Protein 3GHJ (pdb70)

Radius of gyration: 14.23 Å; Cα contacts (8 Å, |Δi|>4): 225; chains: 1; bounding box: 35×34×40 Å

Sequence (114 aa):
IKGGLLFEVVAVKVKNLEKSSQQFYTEILGFEAGLLDSARRWNFLWVSGRAGVVVLQEEEKENNWQQQQHFSSFRRVEKSSEIEPLKKALESSKGVSSVHHGPVNQEWQQAVSLYFADPNGHALEFTAL

Secondary structure (DSSP, 8-state):
-------EEEES-HHHHHHIIIIIS-PEEEEEETTTTEEEEESTTTT--EEEE--SS----EEEEEE-GGGHHHHHHHHHHTT---EEEEEE---EEEEEEE-TT--EEEEEE-

B-factor: mean 17.91, std 10.18, range [6.97, 66.91]

Solvent-accessible surface area: 7367 Å² total

Foldseek 3Di:
DPDAAEDEAEDADLVQLVCCCCVQVNWAFDDQDVPQSWTDTHDPHRRHYIYGYDNDDDDAAEDEAEDAPVCVVVSCVSCVVVPWHKDDQDQPPCHKTKIWTAGPSRHTYMYIHD

InterPro domains:
  IPR004360 Glyoxalase/fosfomycin resistance/dioxygenase domain [PF00903] (10-117)
  IPR029068 Glyoxalase/Bleomycin resistance protein/Dihydroxybiphenyl dioxygenase [G3DSA:3.10.180.10] (5-119)
  IPR029068 Glyoxalase/Bleomycin resistance protein/Dihydroxybiphenyl dioxygenase [SSF54593] (1-118)
  IPR037523 Vicinal oxygen chelate (VOC), core domain [PS51819] (7-120)
  IPR050383 Glyoxalase I/Fosfomycin Resistance Protein Families [PTHR21366] (4-118)

Nearest PDB structures (foldseek):
  3ghj-assembly1_A-2  TM=1.009E+00  e=4.943E-25  uncultured bacterium
  6a4x-assembly1_A-2  TM=7.734E-01  e=2.164E-08  Streptomyces curacoi
  6a52-assembly1_A  TM=7.753E-01  e=4.133E-08  Rhodococcus phenolicus
  6a4z-assembly1_B  TM=7.715E-01  e=3.074E-07  Streptomyces chartreusis
  4n04-assembly1_A  TM=7.625E-01  e=1.013E-05  Catenulispora acidiphila DSM 44928

CATH classification: 3.10.180.10

Structure (mmCIF, N/CA/C/O backbone):
data_3GHJ
#
_entry.id   3GHJ
#
_cell.length_a   51.001
_cell.length_b   66.391
_cell.length_c   80.822
_cell.angle_alpha   90.000
_cell.angle_beta   90.000
_cell.angle_gamma   90.000
#
_symmetry.space_group_name_H-M   'C 2 2 21'
#
loop_
_entity.id
_entity.type
_entity.pdbx_description
1 polymer 'Putative integron gene cassette protein'
2 water water
#
loop_
_atom_site.group_PDB
_atom_site.id
_atom_site.type_symbol
_atom_site.label_atom_id
_atom_site.label_alt_id
_atom_site.label_comp_id
_atom_site.label_asym_id
_atom_site.label_entity_id
_atom_site.label_seq_id
_atom_site.pdbx_PDB_ins_code
_atom_site.Cartn_x
_atom_site.Cartn_y
_atom_site.Cartn_z
_atom_site.occupancy
_atom_site.B_iso_or_equiv
_atom_site.auth_seq_id
_atom_site.auth_comp_id
_atom_site.auth_asym_id
_atom_site.auth_atom_id
_atom_site.pdbx_PDB_model_num
ATOM 1 N N . ILE A 1 26 ? -7.961 43.978 44.580 1.00 17.35 5 ILE A N 1
ATOM 2 C CA . ILE A 1 26 ? -7.134 42.912 43.999 1.00 14.84 5 ILE A CA 1
ATOM 3 C C . ILE A 1 26 ? -7.845 41.578 44.182 1.00 14.95 5 ILE A C 1
ATOM 4 O O . ILE A 1 26 ? -8.194 41.201 45.304 1.00 16.72 5 ILE A O 1
ATOM 9 N N . LYS A 1 27 ? -8.064 40.866 43.079 1.00 12.91 6 LYS A N 1
ATOM 10 C CA . LYS A 1 27 ? -8.960 39.712 43.087 1.00 14.28 6 LYS A CA 1
ATOM 11 C C . LYS A 1 27 ? -8.274 38.360 43.202 1.00 12.04 6 LYS A C 1
ATOM 12 O O . LYS A 1 27 ? -8.928 37.358 43.463 1.00 14.48 6 LYS A O 1
ATOM 18 N N A GLY A 1 28 ? -6.961 38.324 42.992 0.50 10.45 7 GLY A N 1
ATOM 19 N N B GLY A 1 28 ? -6.861 38.324 42.992 0.50 11.46 7 GLY A N 1
ATOM 20 C CA A GLY A 1 28 ? -6.228 37.071 43.079 0.50 9.73 7 GLY A CA 1
ATOM 21 C CA B GLY A 1 28 ? -6.128 37.071 43.079 0.50 11.12 7 GLY A CA 1
ATOM 22 C C A GLY A 1 28 ? -4.950 37.153 42.270 0.50 8.91 7 GLY A C 1
ATOM 23 C C B GLY A 1 28 ? -4.850 37.153 42.270 0.50 10.74 7 GLY A C 1
ATOM 24 O O A GLY A 1 28 ? -4.605 38.208 41.745 0.50 9.10 7 GLY A O 1
ATOM 25 O O B GLY A 1 28 ? -4.505 38.208 41.745 0.50 11.18 7 GLY A O 1
ATOM 26 N N A LEU A 1 29 ? -4.260 36.031 42.150 0.27 8.75 8 LEU A N 1
ATOM 27 N N B LEU A 1 29 ? -4.252 36.026 42.154 0.73 10.42 8 LEU A N 1
ATOM 28 C CA A LEU A 1 29 ? -3.054 35.957 41.339 0.27 8.47 8 LEU A CA 1
ATOM 29 C CA B LEU A 1 29 ? -3.039 35.921 41.343 0.73 10.35 8 LEU A CA 1
ATOM 30 C C A LEU A 1 29 ? -3.467 35.652 39.905 0.27 8.60 8 LEU A C 1
ATOM 31 C C B LEU A 1 29 ? -3.414 35.571 39.905 0.73 11.66 8 LEU A C 1
ATOM 32 O O A LEU A 1 29 ? -4.292 34.856 39.712 0.27 9.94 8 LEU A O 1
ATOM 33 O O B LEU A 1 29 ? -4.156 34.612 39.684 0.73 17.70 8 LEU A O 1
ATOM 42 N N . PHE A 1 30 ? -2.896 36.330 38.935 1.00 8.36 9 PHE A N 1
ATOM 43 C CA . PHE A 1 30 ? -3.228 36.111 37.533 1.00 7.67 9 PHE A CA 1
ATOM 44 C C . PHE A 1 30 ? -2.125 35.388 36.753 1.00 7.58 9 PHE A C 1
ATOM 45 O O . PHE A 1 30 ? -2.389 34.396 36.081 1.00 8.82 9 PHE A O 1
ATOM 53 N N . GLU A 1 31 ? -0.897 35.877 36.836 1.00 9.52 10 GLU A N 1
ATOM 54 C CA . GLU A 1 31 ? 0.152 35.346 35.988 1.00 10.04 10 GLU A CA 1
ATOM 55 C C . GLU A 1 31 ? 1.487 35.214 36.706 1.00 8.90 10 GLU A C 1
ATOM 56 O O . GLU A 1 31 ? 1.766 35.923 37.673 1.00 8.91 10 GLU A O 1
ATOM 62 N N A VAL A 1 32 ? 2.278 34.240 36.265 0.72 8.16 11 VAL A N 1
ATOM 63 N N B VAL A 1 32 ? 2.308 34.288 36.220 0.28 8.63 11 VAL A N 1
ATOM 64 C CA A VAL A 1 32 ? 3.658 34.110 36.698 0.72 8.21 11 VAL A CA 1
ATOM 65 C CA B VAL A 1 32 ? 3.661 34.106 36.723 0.28 8.58 11 VAL A CA 1
ATOM 66 C C A VAL A 1 32 ? 4.556 33.929 35.486 0.72 7.07 11 VAL A C 1
ATOM 67 C C B VAL A 1 32 ? 4.618 33.814 35.570 0.28 8.81 11 VAL A C 1
ATOM 68 O O A VAL A 1 32 ? 4.169 33.273 34.511 0.72 7.16 11 VAL A O 1
ATOM 69 O O B VAL A 1 32 ? 4.332 32.973 34.714 0.28 10.20 11 VAL A O 1
ATOM 76 N N . ALA A 1 33 ? 5.744 34.520 35.540 1.00 7.79 12 ALA A N 1
ATOM 77 C CA . ALA A 1 33 ? 6.780 34.260 34.541 1.00 7.55 12 ALA A CA 1
ATOM 78 C C . ALA A 1 33 ? 7.643 33.109 35.035 1.00 7.62 12 ALA A C 1
ATOM 79 O O . ALA A 1 33 ? 8.077 33.089 36.187 1.00 8.52 12 ALA A O 1
ATOM 81 N N . VAL A 1 34 ? 7.863 32.142 34.154 1.00 7.36 13 VAL A N 1
ATOM 82 C CA . VAL A 1 34 ? 8.599 30.925 34.491 1.00 7.52 13 VAL A CA 1
ATOM 83 C C . VAL A 1 34 ? 9.823 30.835 33.593 1.00 8.56 13 VAL A C 1
ATOM 84 O O . VAL A 1 34 ? 9.693 30.769 32.364 1.00 8.86 13 VAL A O 1
ATOM 88 N N . LYS A 1 35 ? 11.010 30.853 34.195 1.00 7.92 14 LYS A N 1
ATOM 89 C CA . LYS A 1 35 ? 12.247 30.695 33.431 1.00 9.15 14 LYS A CA 1
ATOM 90 C C . LYS A 1 35 ? 12.424 29.242 33.030 1.00 9.81 14 LYS A C 1
ATOM 91 O O . LYS A 1 35 ? 12.362 28.349 33.871 1.00 11.10 14 LYS A O 1
ATOM 97 N N . VAL A 1 36 ? 12.641 29.002 31.741 1.00 9.31 15 VAL A N 1
ATOM 98 C CA . VAL A 1 36 ? 12.756 27.635 31.244 1.00 10.18 15 VAL A CA 1
ATOM 99 C C . VAL A 1 36 ? 14.050 27.423 30.468 1.00 11.30 15 VAL A C 1
ATOM 100 O O . VAL A 1 36 ? 14.528 28.327 29.788 1.00 12.70 15 VAL A 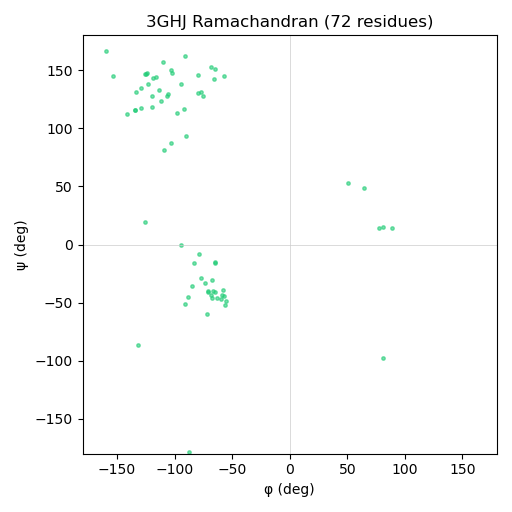O 1
ATOM 104 N N . LYS A 1 37 ? 14.595 26.218 30.563 1.00 12.84 16 LYS A N 1
ATOM 105 C CA . LYS A 1 37 ? 15.821 25.883 29.830 1.00 13.85 16 LYS A CA 1
ATOM 106 C C . LYS A 1 37 ? 15.587 25.692 28.331 1.00 14.52 16 LYS A C 1
ATOM 107 O O . LYS A 1 37 ? 16.456 26.007 27.515 1.00 16.79 16 LYS A O 1
ATOM 113 N N . ASN A 1 38 ? 14.417 25.180 27.970 1.00 14.55 17 ASN A N 1
ATOM 114 C CA . ASN A 1 38 ? 14.102 24.875 26.583 1.00 13.52 17 ASN A CA 1
ATOM 115 C C . ASN A 1 38 ? 12.649 25.242 26.325 1.00 13.25 17 ASN A C 1
ATOM 116 O O . ASN A 1 38 ? 11.734 24.609 26.866 1.00 13.14 17 ASN A O 1
ATOM 121 N N . LEU A 1 39 ? 12.445 26.266 25.507 1.00 13.55 18 LEU A N 1
ATOM 122 C CA . LEU A 1 39 ? 11.101 26.788 25.281 1.00 13.28 18 LEU A CA 1
ATOM 123 C C . LEU A 1 39 ? 10.172 25.718 24.719 1.00 13.97 18 LEU A C 1
ATOM 124 O O . LEU A 1 39 ? 9.028 25.602 25.149 1.00 14.18 18 LEU A O 1
ATOM 129 N N . GLU A 1 40 ? 10.656 24.931 23.762 1.00 15.04 19 GLU A N 1
ATOM 130 C CA . GLU A 1 40 ? 9.803 23.926 23.136 1.00 16.31 19 GLU A CA 1
ATOM 131 C C . GLU A 1 40 ? 9.421 22.818 24.108 1.00 16.17 19 GLU A C 1
ATOM 132 O O . GLU A 1 40 ? 8.260 22.422 24.191 1.00 16.58 19 GLU A O 1
ATOM 138 N N . LYS A 1 41 ? 10.399 22.306 24.846 1.00 16.76 20 LYS A N 1
ATOM 139 C CA . LYS A 1 41 ? 10.120 21.213 25.758 1.00 17.01 20 LYS A CA 1
ATOM 140 C C . LYS A 1 41 ? 9.202 21.673 26.888 1.00 15.16 20 LYS A C 1
ATOM 141 O O . LYS A 1 41 ? 8.310 20.940 27.311 1.00 15.82 20 LYS A O 1
ATOM 147 N N . SER A 1 42 ? 9.428 22.881 27.383 1.00 13.08 21 SER A N 1
ATOM 148 C CA . SER A 1 42 ? 8.554 23.381 28.437 1.00 11.60 21 SER A CA 1
ATOM 149 C C . SER A 1 42 ? 7.161 23.714 27.900 1.00 11.65 21 SER A C 1
ATOM 150 O O . SER A 1 42 ? 6.161 23.418 28.555 1.00 11.64 21 SER A O 1
ATOM 153 N N . SER A 1 43 ? 7.084 24.304 26.712 1.00 12.04 22 SER A N 1
ATOM 154 C CA . SER A 1 43 ? 5.775 24.563 26.118 1.00 12.43 22 SER A CA 1
ATOM 155 C C . SER A 1 43 ? 4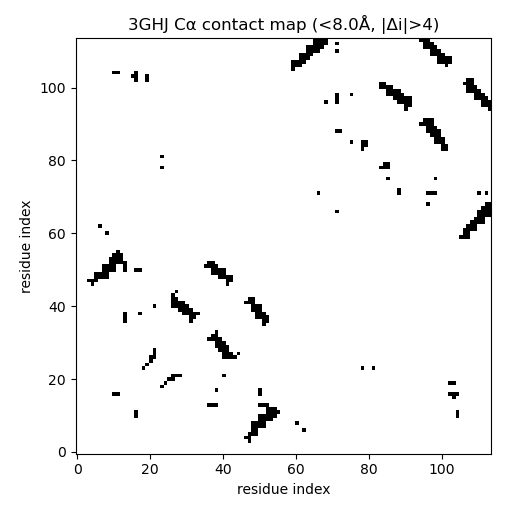.988 23.260 25.973 1.00 12.80 22 SER A C 1
ATOM 156 O O . SER A 1 43 ? 3.786 23.217 26.235 1.00 12.61 22 SER A O 1
ATOM 159 N N A GLN A 1 44 ? 5.674 22.199 25.564 0.43 14.26 23 GLN A N 1
ATOM 160 N N B GLN A 1 44 ? 5.667 22.196 25.561 0.57 13.29 23 GLN A N 1
ATOM 161 C CA A GLN A 1 44 ? 5.032 20.899 25.421 0.43 16.45 23 GLN A CA 1
ATOM 162 C CA B GLN A 1 44 ? 5.010 20.902 25.419 0.57 14.82 23 GLN A CA 1
ATOM 163 C C A GLN A 1 44 ? 4.451 20.430 26.752 0.43 14.72 23 GLN A C 1
ATOM 164 C C B GLN A 1 44 ? 4.453 20.411 26.754 0.57 14.13 23 GLN A C 1
ATOM 165 O O A GLN A 1 44 ? 3.327 19.945 26.808 0.43 14.27 23 GLN A O 1
ATOM 166 O O B GLN A 1 44 ? 3.346 19.895 26.819 0.57 13.99 23 GLN A O 1
ATOM 177 N N . PHE A 1 45 ? 5.219 20.584 27.82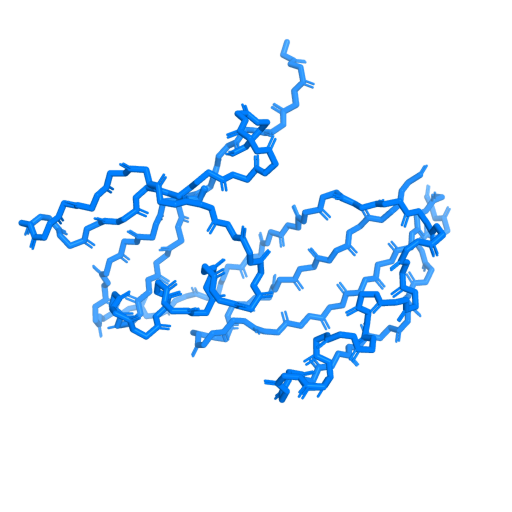4 1.00 13.16 24 PHE A N 1
ATOM 178 C CA . PHE A 1 45 ? 4.765 20.166 29.144 1.00 10.98 24 PHE A CA 1
ATOM 179 C C . PHE A 1 45 ? 3.534 20.966 29.588 1.00 10.91 24 PHE A C 1
ATOM 180 O O . PHE A 1 45 ? 2.524 20.402 30.003 1.00 10.42 24 PHE A O 1
ATOM 188 N N . TYR A 1 46 ? 3.625 22.288 29.506 1.00 10.61 25 TYR A N 1
ATOM 189 C CA . TYR A 1 46 ? 2.537 23.130 29.994 1.00 9.69 25 TYR A CA 1
ATOM 190 C C . TYR A 1 46 ? 1.254 23.011 29.169 1.00 10.86 25 TYR A C 1
ATOM 191 O O . TYR A 1 46 ? 0.160 23.141 29.704 1.00 11.85 25 TYR A O 1
ATOM 200 N N . THR A 1 47 ? 1.385 22.737 27.873 1.00 10.59 26 THR A N 1
ATOM 201 C CA . THR A 1 47 ? 0.197 22.582 27.040 1.00 12.66 26 THR A CA 1
ATOM 202 C C . THR A 1 47 ? -0.328 21.140 27.029 1.00 15.18 26 THR A C 1
ATOM 203 O O . THR A 1 47 ? -1.522 20.911 27.189 1.00 18.41 26 THR A O 1
ATOM 207 N N . GLU A 1 48 ? 0.560 20.169 26.872 1.00 14.29 27 GLU A N 1
ATOM 208 C CA . GLU A 1 48 ? 0.104 18.790 26.685 1.00 15.88 27 GLU A CA 1
ATOM 209 C C . GLU A 1 48 ? -0.167 18.071 27.998 1.00 15.00 27 GLU A C 1
ATOM 210 O O . GLU A 1 48 ? -1.083 17.250 28.085 1.00 17.80 27 GLU A O 1
ATOM 216 N N . ILE A 1 49 ? 0.629 18.360 29.022 1.00 14.96 28 ILE A N 1
ATOM 217 C CA . ILE A 1 49 ? 0.430 17.711 30.305 1.00 14.60 28 ILE A CA 1
ATOM 218 C C . ILE A 1 49 ? -0.511 18.514 31.198 1.00 13.91 28 ILE A C 1
ATOM 219 O O . ILE A 1 49 ? -1.491 17.977 31.711 1.00 16.58 28 ILE A O 1
ATOM 224 N N . LEU A 1 50 ? -0.245 19.807 31.362 1.00 11.22 29 LEU A N 1
ATOM 225 C CA . LEU A 1 50 ? -1.133 20.634 32.178 1.00 11.63 29 LEU A CA 1
ATOM 226 C C . LEU A 1 50 ? -2.363 21.163 31.434 1.00 13.19 29 LEU A C 1
ATOM 227 O O . LEU A 1 50 ? -3.316 21.615 32.061 1.00 14.03 29 LEU A O 1
ATOM 232 N N . GLY A 1 51 ? -2.339 21.113 30.105 1.00 13.10 30 GLY A N 1
ATOM 233 C CA . GLY A 1 51 ? -3.524 21.473 29.337 1.00 13.17 30 GLY A CA 1
ATOM 234 C C . GLY A 1 51 ? -3.733 22.961 29.142 1.00 12.92 30 GLY A C 1
ATOM 235 O O . GLY A 1 51 ? -4.819 23.395 28.748 1.00 14.75 30 GLY A O 1
ATOM 236 N N . PHE A 1 52 ? -2.699 23.752 29.398 1.00 12.22 31 PHE A N 1
ATOM 237 C CA . PHE A 1 52 ? -2.821 25.183 29.175 1.00 11.03 31 PHE A CA 1
ATOM 238 C C . PHE A 1 52 ? -2.932 25.478 27.681 1.00 10.91 31 PHE A C 1
ATOM 239 O O . PHE A 1 52 ? -2.440 24.711 26.839 1.00 15.10 31 PHE A O 1
ATOM 247 N N . GLU A 1 53 ? -3.573 26.573 27.352 1.00 11.38 32 GLU A N 1
ATOM 248 C CA . GLU A 1 53 ? -3.865 26.841 25.974 1.00 12.32 32 GLU A CA 1
ATOM 249 C C . GLU A 1 53 ? -2.956 27.859 25.354 1.00 11.66 32 GLU A C 1
ATOM 250 O O . GLU A 1 53 ? -2.501 28.726 25.990 1.00 11.58 32 GLU A O 1
ATOM 256 N N . ALA A 1 54 ? -2.749 27.717 24.056 1.00 13.37 33 ALA A N 1
ATOM 257 C CA . ALA A 1 54 ? -1.907 28.650 23.339 1.00 12.73 33 ALA A CA 1
ATOM 258 C C . ALA A 1 54 ? -2.417 30.067 23.500 1.00 13.10 33 ALA A C 1
ATOM 259 O O . ALA A 1 54 ? -3.629 30.312 23.578 1.00 14.27 33 ALA A O 1
ATOM 261 N N . GLY A 1 55 ? -1.474 30.998 23.566 1.00 11.40 34 GLY A N 1
ATOM 262 C CA . GLY A 1 55 ? -1.778 32.415 23.655 1.00 11.44 34 GLY A CA 1
ATOM 263 C C . GLY A 1 55 ? -0.940 33.172 22.648 1.00 12.05 34 GLY A C 1
ATOM 264 O O . GLY A 1 55 ? -1.368 33.410 21.522 1.00 13.53 34 GLY A O 1
ATOM 265 N N . LEU A 1 56 ? 0.269 33.536 23.046 1.00 11.82 35 LEU A N 1
ATOM 266 C CA . LEU A 1 56 ? 1.191 34.230 22.160 1.00 11.53 35 LEU A CA 1
ATOM 267 C C . LEU A 1 56 ? 2.568 33.602 22.263 1.00 12.70 35 LEU A C 1
ATOM 268 O O . LEU A 1 56 ? 3.193 33.638 23.322 1.00 11.96 35 LEU A O 1
ATOM 273 N N . LEU A 1 57 ? 3.037 33.017 21.166 1.00 14.44 36 LEU A N 1
ATOM 274 C CA . LEU A 1 57 ? 4.394 32.496 21.101 1.00 16.74 36 LEU A CA 1
ATOM 275 C C . LEU A 1 57 ? 5.275 33.529 20.422 1.00 19.97 36 LEU A C 1
ATOM 276 O O . LEU A 1 57 ? 5.093 33.837 19.236 1.00 21.07 36 LEU A O 1
ATOM 281 N N . ASP A 1 58 ? 6.204 34.097 21.184 1.00 23.70 37 ASP A N 1
ATOM 282 C CA . ASP A 1 58 ? 7.140 35.088 20.665 1.00 28.74 37 ASP A CA 1
ATOM 283 C C . ASP A 1 58 ? 8.492 34.416 20.466 1.00 32.29 37 ASP A C 1
ATOM 284 O O . ASP A 1 58 ? 9.335 34.423 21.363 1.00 28.86 37 ASP A O 1
ATOM 289 N N . SER A 1 59 ? 8.686 33.823 19.292 1.00 38.59 38 SER A N 1
ATOM 290 C CA . SER A 1 59 ? 9.911 33.084 18.995 1.00 44.84 38 SER A CA 1
ATOM 291 C C . SER A 1 59 ? 11.134 33.993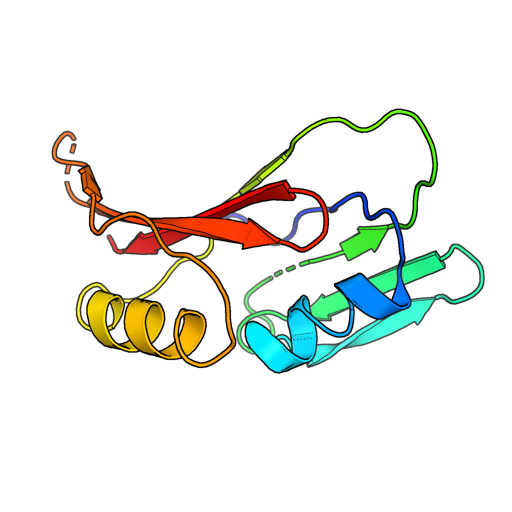 18.976 1.00 46.94 38 SER A C 1
ATOM 292 O O . SER A 1 59 ? 12.269 33.522 19.035 1.00 47.83 38 SER A O 1
ATOM 295 N N . ALA A 1 60 ? 10.896 35.298 18.896 1.00 47.22 39 ALA A N 1
ATOM 296 C CA . ALA A 1 60 ? 11.980 36.270 18.902 1.00 46.15 39 ALA A CA 1
ATOM 297 C C . ALA A 1 60 ? 12.607 36.382 20.286 1.00 43.96 39 ALA A C 1
ATOM 298 O O . ALA A 1 60 ? 13.800 36.130 20.456 1.00 44.46 39 ALA A O 1
ATOM 300 N N . ARG A 1 61 ? 11.799 36.763 21.270 1.00 40.49 40 ARG A N 1
ATOM 301 C CA . ARG A 1 61 ? 12.280 36.902 22.638 1.00 37.80 40 ARG A CA 1
ATOM 302 C C . ARG A 1 61 ? 12.385 35.548 23.322 1.00 29.42 40 ARG A C 1
ATOM 303 O O . ARG A 1 61 ? 12.915 35.448 24.426 1.00 28.50 40 ARG A O 1
ATOM 311 N N . ARG A 1 62 ? 11.873 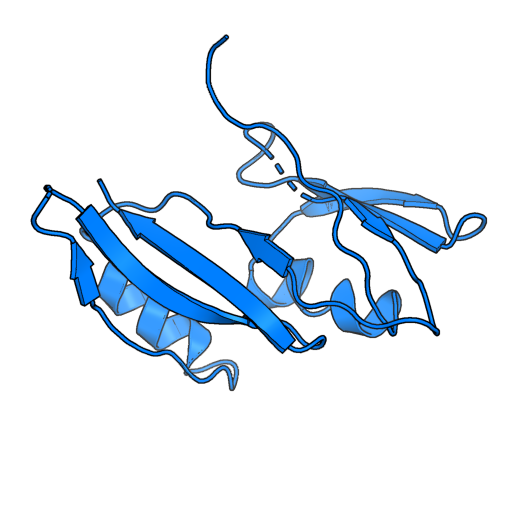34.512 22.662 1.00 23.08 41 ARG A N 1
ATOM 312 C CA . ARG A 1 62 ? 11.829 33.175 23.244 1.00 19.69 41 ARG A CA 1
ATOM 313 C C . ARG A 1 62 ? 10.916 33.143 24.468 1.00 16.88 41 ARG A C 1
ATOM 314 O O . ARG A 1 62 ? 11.296 32.639 25.524 1.00 16.45 41 ARG A O 1
ATOM 322 N N . TRP A 1 63 ? 9.714 33.689 24.310 1.00 14.89 42 TRP A N 1
ATOM 323 C CA . TRP A 1 63 ? 8.693 33.677 25.355 1.00 14.17 42 TRP A CA 1
ATOM 324 C C . TRP A 1 63 ? 7.436 33.027 24.803 1.00 13.25 42 TRP A C 1
ATOM 325 O O . TRP A 1 63 ? 7.127 33.155 23.614 1.00 15.27 42 TRP A O 1
ATOM 336 N N . ASN A 1 64 ? 6.694 32.345 25.666 1.00 11.89 43 ASN A N 1
ATOM 337 C CA . ASN A 1 64 ? 5.408 31.776 25.283 1.00 11.31 43 ASN A CA 1
ATOM 338 C C . ASN A 1 64 ? 4.391 32.080 26.370 1.00 10.87 43 ASN A C 1
ATOM 339 O O . ASN A 1 64 ? 4.539 31.624 27.507 1.00 10.14 43 ASN A O 1
ATOM 344 N N . PHE A 1 65 ? 3.380 32.871 26.023 1.00 10.23 44 PHE A N 1
ATOM 345 C CA . PHE A 1 65 ? 2.300 33.250 26.930 1.00 9.90 44 PHE A CA 1
ATOM 346 C C . PHE A 1 65 ? 1.178 32.243 26.764 1.00 9.22 44 PHE A C 1
ATOM 347 O O . PHE A 1 65 ? 0.582 32.148 25.682 1.00 10.90 44 PHE A O 1
ATOM 355 N N . LEU A 1 66 ? 0.885 31.498 27.826 1.00 9.61 45 LEU A N 1
ATOM 356 C CA . LEU A 1 66 ? -0.106 30.421 27.796 1.00 9.07 45 LEU A CA 1
ATOM 357 C C . LEU A 1 66 ? -1.247 30.703 28.766 1.00 9.02 45 LEU A C 1
ATOM 358 O O . LEU A 1 66 ? -1.020 31.226 29.862 1.00 10.00 45 LEU A O 1
ATOM 363 N N . TRP A 1 67 ? -2.466 30.341 28.387 1.00 9.67 46 TRP A N 1
ATOM 364 C CA . TRP A 1 67 ? -3.647 30.605 29.197 1.00 9.90 46 TRP A CA 1
ATOM 365 C C . TRP A 1 67 ? -4.020 29.436 30.089 1.00 10.30 46 TRP A C 1
ATOM 366 O O . TRP A 1 67 ? -4.004 28.275 29.662 1.00 11.55 46 TRP A O 1
ATOM 377 N N . VAL A 1 68 ? -4.385 29.765 31.323 1.00 10.63 47 VAL A N 1
ATOM 378 C CA . VAL A 1 68 ? -4.871 28.807 32.308 1.00 11.69 47 VAL A CA 1
ATOM 379 C C . VAL A 1 68 ? -6.373 28.987 32.496 1.00 12.21 47 VAL A C 1
ATOM 380 O O . VAL A 1 68 ? -6.848 30.100 32.750 1.00 13.17 47 VAL A O 1
ATOM 384 N N . SER A 1 69 ? -7.117 27.892 32.366 1.00 14.01 48 SER A N 1
ATOM 385 C CA . SER A 1 69 ? -8.567 27.892 32.588 1.00 16.19 48 SER A CA 1
ATOM 386 C C . SER A 1 69 ? -9.278 29.001 31.806 1.00 17.26 48 SER A C 1
ATOM 387 O O . SER A 1 69 ? -10.031 29.788 32.379 1.00 18.10 48 SER A O 1
ATOM 390 N N . GLY A 1 70 ? -9.033 29.058 30.501 1.00 16.69 49 GLY A N 1
ATOM 391 C CA . GLY A 1 70 ? -9.672 30.046 29.651 1.00 17.15 49 GLY A CA 1
ATOM 392 C C . GLY A 1 70 ? -8.977 31.390 29.727 1.00 17.18 49 GLY A C 1
ATOM 393 O O . GLY A 1 70 ? -7.983 31.615 29.036 1.00 19.10 49 GLY A O 1
ATOM 394 N N . ARG A 1 71 ? -9.507 32.291 30.549 1.00 16.72 50 ARG A N 1
ATOM 395 C CA . ARG A 1 71 ? -8.872 33.582 30.785 1.00 16.76 50 ARG A CA 1
ATOM 396 C C . ARG A 1 71 ? -8.654 33.809 32.275 1.00 15.30 50 ARG A C 1
ATOM 397 O O . ARG A 1 71 ? -8.463 34.946 32.714 1.00 17.12 50 ARG A O 1
ATOM 405 N N . ALA A 1 72 ? -8.665 32.731 33.059 1.00 13.01 51 ALA A N 1
ATOM 406 C CA . ALA A 1 72 ? -8.525 32.872 34.514 1.00 12.39 51 ALA A CA 1
ATOM 407 C C . ALA A 1 72 ? -7.091 33.149 34.981 1.00 11.29 51 ALA A C 1
ATOM 408 O O . ALA A 1 72 ? -6.887 33.768 36.027 1.00 11.40 51 ALA A O 1
ATOM 410 N N . GLY A 1 73 ? -6.112 32.670 34.222 1.00 10.71 52 GLY A N 1
ATOM 411 C CA . GLY A 1 73 ? -4.722 32.836 34.605 1.00 9.48 52 GLY A CA 1
ATOM 412 C C . GLY A 1 73 ? -3.820 32.706 33.398 1.00 8.96 52 GLY A C 1
ATOM 413 O O . GLY A 1 73 ? -4.283 32.428 32.293 1.00 9.76 52 GLY A O 1
ATOM 422 N N A VAL A 1 75 ? 0.559 31.740 32.258 0.35 7.69 54 VAL A N 1
ATOM 423 N N B VAL A 1 75 ? 0.537 31.649 32.333 0.65 7.57 54 VAL A N 1
ATOM 424 C CA A VAL A 1 75 ? 1.949 31.420 32.540 0.35 8.00 54 VAL A CA 1
ATOM 425 C CA B VAL A 1 75 ? 1.958 31.506 32.589 0.65 8.51 54 VAL A CA 1
ATOM 426 C C A VAL A 1 75 ? 2.821 31.895 31.379 0.35 8.52 54 VAL A C 1
ATOM 427 C C B VAL A 1 75 ? 2.699 32.076 31.396 0.65 8.28 54 VAL A C 1
ATOM 428 O O A VAL A 1 75 ? 2.584 31.507 30.229 0.35 8.88 54 VAL A O 1
ATOM 429 O O B VAL A 1 75 ? 2.247 31.953 30.256 0.65 9.44 54 VAL A O 1
ATOM 436 N N . VAL A 1 76 ? 3.817 32.734 31.666 1.00 8.75 55 VAL A N 1
ATOM 437 C CA . VAL A 1 76 ? 4.697 33.225 30.614 1.00 9.31 55 VAL A CA 1
ATOM 438 C C . VAL A 1 76 ? 6.012 32.464 30.699 1.00 8.95 55 VAL A C 1
ATOM 439 O O . VAL A 1 76 ? 6.819 32.693 31.599 1.00 9.94 55 VAL A O 1
ATOM 443 N N . LEU A 1 77 ? 6.219 31.532 29.778 1.00 8.47 56 LEU A N 1
ATOM 444 C CA . LEU A 1 77 ? 7.465 30.791 29.759 1.00 8.92 56 LEU A CA 1
ATOM 445 C C . LEU A 1 77 ? 8.524 31.655 29.091 1.00 9.96 56 LEU A C 1
ATOM 446 O O . LEU A 1 77 ? 8.283 32.217 28.024 1.00 12.21 56 LEU A O 1
ATOM 451 N N . GLN A 1 78 ? 9.684 31.782 29.726 1.00 9.61 57 GLN A N 1
ATOM 452 C CA . GLN A 1 78 ? 10.752 32.625 29.186 1.00 10.46 57 GLN A CA 1
ATOM 453 C C . GLN A 1 78 ? 12.039 31.828 29.152 1.00 10.59 57 GLN A C 1
ATOM 454 O O . GLN A 1 78 ? 12.529 31.403 30.190 1.00 10.63 57 GLN A O 1
ATOM 460 N N . GLU A 1 79 ? 12.585 31.606 27.963 1.00 11.75 58 GLU A N 1
ATOM 461 C CA . GLU A 1 79 ? 13.789 30.802 27.866 1.00 14.24 58 GLU A CA 1
ATOM 462 C C . GLU A 1 79 ? 15.014 31.518 28.422 1.00 18.86 58 GLU A C 1
ATOM 463 O O . GLU A 1 79 ? 15.293 32.666 28.068 1.00 19.80 58 GLU A O 1
ATOM 469 N N A GLU A 1 80 ? 15.722 30.832 29.292 0.53 21.86 59 GLU A N 1
ATOM 470 N N B GLU A 1 80 ? 15.717 30.838 29.295 0.47 22.11 59 GLU A N 1
ATOM 471 C CA A GLU A 1 80 ? 16.971 31.298 29.900 0.53 29.19 59 GLU A CA 1
ATOM 472 C CA B GLU A 1 80 ? 16.979 31.319 29.847 0.47 29.08 59 GLU A CA 1
ATOM 473 C C A GLU A 1 80 ? 17.905 30.099 30.044 0.53 28.16 59 GLU A C 1
ATOM 474 C C B GLU A 1 80 ? 17.908 30.114 30.048 0.47 28.00 59 GLU A C 1
ATOM 475 O O A GLU A 1 80 ? 17.605 29.216 30.787 0.53 26.38 59 GLU A O 1
ATOM 476 O O B GLU A 1 80 ? 17.599 29.237 30.796 0.47 26.10 59 GLU A O 1
ATOM 487 N N . LYS A 1 81 ? 19.021 30.076 29.331 1.00 29.57 60 LYS A N 1
ATOM 488 C CA . LYS A 1 81 ? 19.904 28.915 29.345 1.00 34.63 60 LYS A CA 1
ATOM 489 C C . LYS A 1 81 ? 20.954 28.920 30.457 1.00 34.94 60 LYS A C 1
ATOM 490 O O . LYS A 1 81 ? 21.640 27.920 30.664 1.00 34.80 60 LYS A O 1
ATOM 496 N N . GLU A 1 82 ? 21.124 30.036 31.141 1.00 36.06 61 GLU A N 1
ATOM 497 C CA . GLU A 1 82 ? 22.043 30.152 32.266 1.00 38.91 61 GLU A CA 1
ATOM 498 C C . GLU A 1 82 ? 21.378 30.521 33.612 1.00 32.77 61 GLU A C 1
ATOM 499 O O . GLU A 1 82 ? 20.281 31.001 33.645 1.00 31.86 61 GLU A O 1
ATOM 505 N N A ASN A 1 83 ? 22.113 30.387 34.699 0.58 30.44 62 ASN A N 1
ATOM 506 N N B ASN A 1 83 ? 22.131 30.429 34.688 0.42 31.81 62 ASN A N 1
ATOM 507 C CA A ASN A 1 83 ? 21.718 30.908 36.008 0.58 28.92 62 ASN A CA 1
ATOM 508 C CA B ASN A 1 83 ? 21.688 30.905 35.989 0.42 31.14 62 ASN A CA 1
ATOM 509 C C A ASN A 1 83 ? 20.429 30.312 36.581 0.58 23.14 62 ASN A C 1
ATOM 510 C C B ASN A 1 83 ? 20.350 30.298 36.388 0.42 24.79 62 ASN A C 1
ATOM 511 O O A ASN A 1 83 ? 19.540 31.047 37.016 0.58 22.56 62 ASN A O 1
ATOM 512 O O B ASN A 1 83 ? 19.345 31.003 36.493 0.42 24.92 62 ASN A O 1
ATOM 521 N N . TRP A 1 84 ? 20.336 28.987 36.598 1.00 18.54 63 TRP A N 1
ATOM 522 C CA . TRP A 1 84 ? 19.134 28.319 37.074 1.00 14.52 63 TRP A CA 1
ATOM 523 C C . TRP A 1 84 ? 18.810 28.665 38.521 1.00 14.02 63 TRP A C 1
ATOM 524 O O . TRP A 1 84 ? 19.685 28.663 39.386 1.00 15.01 63 TRP A O 1
ATOM 535 N N A GLN A 1 85 ? 17.539 28.994 38.795 0.57 12.61 64 GLN A N 1
ATOM 536 N N B GLN A 1 85 ? 17.537 28.977 38.783 0.43 13.34 64 GLN A N 1
ATOM 537 C CA A GLN A 1 85 ? 17.054 29.133 40.136 0.57 13.02 64 GLN A CA 1
ATOM 538 C CA B GLN A 1 85 ? 17.057 29.139 40.109 0.43 14.15 64 GLN A CA 1
ATOM 539 C C A GLN A 1 85 ? 15.661 28.531 40.238 0.57 11.13 64 GLN A C 1
ATOM 540 C C B GLN A 1 85 ? 15.661 28.532 40.233 0.43 11.78 64 GLN A C 1
ATOM 541 O O A GLN A 1 85 ? 14.853 28.798 39.427 0.57 11.49 64 GLN A O 1
ATOM 542 O O B GLN A 1 85 ? 14.850 28.798 39.427 0.43 11.95 64 GLN A O 1
ATOM 553 N N . GLN A 1 86 ? 15.439 27.741 41.263 1.00 10.07 65 GLN A N 1
ATOM 554 C CA . GLN A 1 86 ? 14.148 27.095 41.425 1.00 9.00 65 GLN A CA 1
ATOM 555 C C . GLN A 1 86 ? 13.053 28.106 41.718 1.00 9.28 65 GLN A C 1
ATOM 556 O O . GLN A 1 86 ? 13.233 29.015 42.533 1.00 11.64 65 GLN A O 1
ATOM 562 N N . GLN A 1 87 ? 11.925 27.926 41.058 1.00 8.28 66 GLN A N 1
ATOM 563 C CA . GLN A 1 87 ? 10.733 28.687 41.332 1.00 8.06 66 GLN A CA 1
ATOM 564 C C . GLN A 1 87 ? 9.674 27.786 41.985 1.00 7.98 66 GLN A C 1
ATOM 565 O O . GLN A 1 87 ? 9.702 26.607 41.834 1.00 9.12 66 GLN A O 1
ATOM 571 N N . HIS A 1 88 ? 8.760 28.427 42.703 1.00 8.49 67 HIS A N 1
ATOM 572 C CA . HIS A 1 88 ? 7.602 27.770 43.255 1.00 8.25 67 HIS A CA 1
ATOM 573 C C . HIS A 1 88 ? 6.357 28.571 42.991 1.00 8.11 67 HIS A C 1
ATOM 574 O O . HIS A 1 88 ? 6.309 29.709 43.267 1.00 8.80 67 HIS A O 1
ATOM 581 N N . PHE A 1 89 ? 5.344 27.874 42.490 1.00 7.88 68 PHE A N 1
ATOM 582 C CA . PHE A 1 89 ? 4.029 28.408 42.290 1.00 8.09 68 PHE A CA 1
ATOM 583 C C . PHE A 1 89 ? 3.000 27.295 42.279 1.00 8.08 68 PHE A C 1
ATOM 584 O O . PHE A 1 89 ? 3.329 26.185 42.049 1.00 8.94 68 PHE A O 1
ATOM 592 N N A SER A 1 90 ? 1.746 27.644 42.500 0.74 6.97 69 SER A N 1
ATOM 593 N N B SER A 1 90 ? 1.745 27.649 42.483 0.26 8.64 69 SER A N 1
ATOM 594 C CA A SER A 1 90 ? 0.700 26.623 42.537 0.74 7.71 69 SER A CA 1
ATOM 595 C CA B SER A 1 90 ? 0.699 26.637 42.548 0.26 9.81 69 SER A CA 1
ATOM 596 C C A SER A 1 90 ? -0.531 27.047 41.756 0.74 7.98 69 SER A C 1
ATOM 597 C C B SER A 1 90 ? -0.553 27.051 41.788 0.26 8.96 69 SER A C 1
ATOM 598 O O A SER A 1 90 ? -0.789 28.240 41.565 0.74 8.92 69 SER A O 1
ATOM 599 O O B SER A 1 90 ? -0.842 28.239 41.637 0.26 9.16 69 SER A O 1
ATOM 604 N N . PHE A 1 91 ? -1.292 26.054 41.313 1.00 8.21 70 PHE A N 1
ATOM 605 C CA . PHE A 1 91 ? -2.541 26.278 40.611 1.00 8.38 70 PHE A CA 1
ATOM 606 C C . PHE A 1 91 ? -3.693 25.788 41.469 1.00 8.38 70 PHE A C 1
ATOM 607 O O . PHE A 1 91 ? -3.566 24.798 42.184 1.00 9.27 70 PHE A O 1
ATOM 615 N N A ARG A 1 92 ? -4.818 26.489 41.420 0.46 9.24 71 ARG A N 1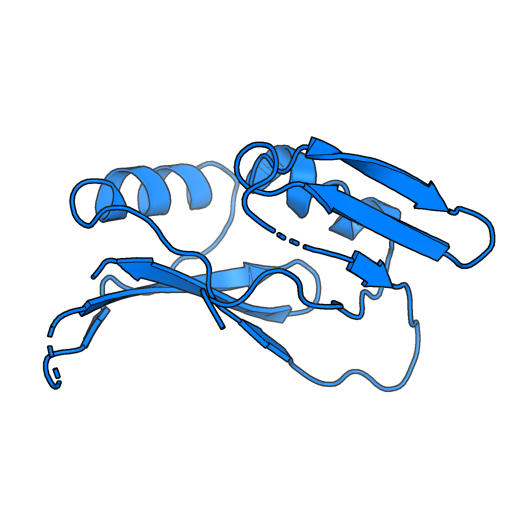
ATOM 616 N N B ARG A 1 92 ? -4.818 26.483 41.367 0.54 8.69 71 ARG A N 1
ATOM 617 C CA A ARG A 1 92 ? -5.966 26.102 42.226 0.46 10.05 71 ARG A CA 1
ATOM 618 C CA B ARG A 1 92 ? -6.024 26.152 42.107 0.54 8.91 71 ARG A CA 1
ATOM 619 C C A ARG A 1 92 ? -6.785 25.019 41.535 0.46 10.07 71 ARG A C 1
ATOM 620 C C B ARG A 1 92 ? -6.741 24.965 41.479 0.54 9.63 71 ARG A C 1
ATOM 621 O O A ARG A 1 92 ? -7.070 25.098 40.339 0.46 11.13 71 ARG A O 1
ATOM 622 O O B ARG A 1 92 ? -6.922 24.924 40.259 0.54 11.07 71 ARG A O 1
ATOM 637 N N . VAL A 1 93 ? -7.146 24.004 42.312 1.00 10.71 72 VAL A N 1
ATOM 638 C CA . VAL A 1 93 ? -7.990 22.890 41.849 1.00 11.02 72 VAL A CA 1
ATOM 639 C C . VAL A 1 93 ? -9.024 22.599 42.929 1.00 12.75 72 VAL A C 1
ATOM 640 O O . VAL A 1 93 ? -8.893 23.050 44.066 1.00 14.65 72 VAL A O 1
ATOM 644 N N . GLU A 1 94 ? -10.050 21.824 42.576 1.00 14.48 73 GLU A N 1
ATOM 645 C CA . GLU A 1 94 ? -11.060 21.418 43.547 1.00 16.01 73 GLU A CA 1
ATOM 646 C C . GLU A 1 94 ? -10.551 20.261 44.403 1.00 14.52 73 GLU A C 1
ATOM 647 O O . GLU A 1 94 ? -9.800 19.409 43.919 1.00 14.02 73 GLU A O 1
ATOM 653 N N . LYS A 1 95 ? -10.949 20.218 45.672 1.00 14.92 74 LYS A N 1
ATOM 654 C CA . LYS A 1 95 ? -10.502 19.149 46.559 1.00 15.44 74 LYS A CA 1
ATOM 655 C C . LYS A 1 95 ? -10.871 17.770 46.011 1.00 13.10 74 LYS A C 1
ATOM 656 O O . LYS A 1 95 ? -10.086 16.824 46.103 1.00 14.01 74 LYS A O 1
ATOM 662 N N A SER A 1 96 ? -12.064 17.670 45.433 0.55 12.63 75 SER A N 1
ATOM 663 N N B SER A 1 96 ? -12.063 17.650 45.444 0.45 12.92 75 SER A N 1
ATOM 664 C CA A SER A 1 96 ? -12.543 16.397 44.891 0.55 12.04 75 SER A CA 1
ATOM 665 C CA B SER A 1 96 ? -12.491 16.353 44.930 0.45 12.57 75 SER A CA 1
ATOM 666 C C A SER A 1 96 ? -11.746 15.923 43.681 0.55 12.58 75 SER A C 1
ATOM 667 C C B SER A 1 96 ? -11.657 15.887 43.739 0.45 12.37 75 SER A C 1
ATOM 668 O O A SER A 1 96 ? -11.853 14.765 43.281 0.55 14.09 75 SER A O 1
ATOM 669 O O B SER A 1 96 ? -11.642 14.699 43.420 0.45 12.43 75 SER A O 1
ATOM 674 N N . GLU A 1 97 ? -10.952 16.811 43.091 1.00 12.90 76 GLU A N 1
ATOM 675 C CA . GLU A 1 97 ? -10.166 16.463 41.910 1.00 13.06 76 GLU A CA 1
ATOM 676 C C . GLU A 1 97 ? -8.710 16.113 42.218 1.00 11.84 76 GLU A C 1
ATOM 677 O O . GLU A 1 97 ? -7.939 15.804 41.307 1.00 12.14 76 GLU A O 1
ATOM 683 N N . ILE A 1 98 ? -8.339 16.141 43.494 1.00 11.80 77 ILE A N 1
ATOM 684 C CA . ILE A 1 98 ? -6.973 15.827 43.901 1.00 11.32 77 ILE A CA 1
ATOM 685 C C . ILE A 1 98 ? -6.519 14.437 43.426 1.00 10.90 77 ILE A C 1
ATOM 686 O O . ILE A 1 98 ? -5.476 14.308 42.794 1.00 10.81 77 ILE A O 1
ATOM 691 N N . GLU A 1 99 ? -7.295 13.394 43.701 1.00 11.03 78 GLU A N 1
ATOM 692 C CA . GLU A 1 99 ? -6.843 12.071 43.275 1.00 11.11 78 GLU A CA 1
ATOM 693 C C . GLU A 1 99 ? -6.844 11.882 41.747 1.00 10.33 78 GLU A C 1
ATOM 694 O O . GLU A 1 99 ? -5.885 11.337 41.193 1.00 11.01 78 GLU A O 1
ATOM 700 N N . PRO A 1 100 ? -7.899 12.340 41.049 1.00 10.42 79 PRO A N 1
ATOM 701 C CA . PRO A 1 100 ? -7.844 12.253 39.584 1.00 11.50 79 PRO A CA 1
ATOM 702 C C . PRO A 1 100 ? -6.644 12.996 38.996 1.00 11.76 79 PRO A C 1
ATOM 703 O O . PRO A 1 100 ? -6.028 12.500 38.052 1.00 11.57 79 PRO A O 1
ATOM 707 N N . LEU A 1 101 ? -6.306 14.161 39.542 1.00 10.96 80 LEU A N 1
ATOM 708 C CA . LEU A 1 101 ? -5.203 14.929 38.971 1.00 10.63 80 LEU A CA 1
ATOM 709 C C . LEU A 1 101 ? -3.866 14.252 39.248 1.00 11.28 80 LEU A C 1
ATOM 710 O O . LEU A 1 101 ? -2.984 14.207 38.376 1.00 11.56 80 LEU A O 1
ATOM 715 N N . LYS A 1 102 ? -3.706 13.732 40.461 1.00 10.84 81 LYS A N 1
ATOM 716 C CA . LYS A 1 102 ? -2.511 12.958 40.788 1.00 11.76 81 LYS A CA 1
ATOM 717 C C . LYS A 1 102 ? -2.322 11.798 39.812 1.00 11.70 81 LYS A C 1
ATOM 718 O O . LYS A 1 102 ? -1.235 11.599 39.260 1.00 12.19 81 LYS A O 1
ATOM 724 N N . LYS A 1 103 ? -3.396 11.045 39.588 1.00 12.00 82 LYS A N 1
ATOM 725 C CA . LYS A 1 103 ? -3.345 9.901 38.694 1.00 13.63 82 LYS A CA 1
ATOM 726 C C . LYS A 1 103 ? -3.059 10.316 37.254 1.00 13.78 82 LYS A C 1
ATOM 727 O O . LYS A 1 103 ? -2.294 9.656 36.545 1.00 14.88 82 LYS A O 1
ATOM 733 N N . ALA A 1 104 ? -3.672 11.409 36.815 1.00 12.58 83 ALA A N 1
ATOM 734 C CA . ALA A 1 104 ? -3.467 11.876 35.451 1.00 12.87 83 ALA A CA 1
ATOM 735 C C . ALA A 1 104 ? -2.007 12.259 35.228 1.00 12.38 83 ALA A C 1
ATOM 736 O O . ALA A 1 104 ? -1.410 11.896 34.218 1.00 14.41 83 ALA A O 1
ATOM 738 N N . LEU A 1 105 ? -1.433 12.999 36.169 1.00 12.07 84 LEU A N 1
ATOM 739 C CA . LEU A 1 105 ? -0.024 13.357 36.062 1.00 12.86 84 LEU A CA 1
ATOM 740 C C . LEU A 1 105 ? 0.852 12.107 36.029 1.00 12.86 84 LEU A C 1
ATOM 741 O O . LEU A 1 105 ? 1.750 11.990 35.187 1.00 13.87 84 LEU A O 1
ATOM 746 N N . GLU A 1 106 ? 0.581 11.175 36.938 1.00 13.04 85 GLU A N 1
ATOM 747 C CA . GLU A 1 106 ? 1.368 9.948 37.018 1.00 14.14 85 GLU A CA 1
ATOM 748 C C . GLU A 1 106 ? 1.296 9.180 35.702 1.00 15.36 85 GLU A C 1
ATOM 749 O O . GLU A 1 106 ? 2.299 8.619 35.249 1.00 16.81 85 GLU A O 1
ATOM 755 N N A SER A 1 107 ? 0.120 9.164 35.084 0.65 15.55 86 SER A N 1
ATOM 756 N N B SER A 1 107 ? 0.121 9.183 35.077 0.35 16.32 86 SER A N 1
ATOM 757 C CA A SER A 1 107 ? -0.054 8.428 33.832 0.65 17.16 86 SER A CA 1
ATOM 758 C CA B SER A 1 107 ? -0.095 8.453 33.825 0.35 17.75 86 SER A CA 1
ATOM 759 C C A SER A 1 107 ? 0.794 9.027 32.713 0.65 18.37 86 SER A C 1
ATOM 760 C C B SER A 1 107 ? 0.592 9.107 32.626 0.35 18.56 86 SER A C 1
ATOM 761 O O A SER A 1 107 ? 1.177 8.329 31.770 0.65 18.11 86 SER A O 1
ATOM 762 O O B SER A 1 107 ? 0.658 8.529 31.539 0.35 19.00 86 SER A O 1
ATOM 767 N N . LYS A 1 108 ? 1.096 10.318 32.831 1.00 18.81 87 LYS A N 1
ATOM 768 C CA . LYS A 1 108 ? 1.860 11.026 31.811 1.00 20.27 87 LYS A CA 1
ATOM 769 C C . LYS A 1 108 ? 3.344 11.056 32.170 1.00 19.35 87 LYS A C 1
ATOM 770 O O . LYS A 1 108 ? 4.120 11.773 31.539 1.00 20.73 87 LYS A O 1
ATOM 776 N N . GLY A 1 109 ? 3.720 10.280 33.183 1.00 16.60 88 GLY A N 1
ATOM 777 C CA . GLY A 1 109 ? 5.110 10.116 33.571 1.00 16.89 88 GLY A CA 1
ATOM 778 C C . GLY A 1 109 ? 5.630 11.120 34.584 1.00 16.47 88 GLY A C 1
ATOM 779 O O . GLY A 1 109 ? 6.834 11.224 34.787 1.00 18.56 88 GLY A O 1
ATOM 780 N N . VAL A 1 110 ? 4.726 11.850 35.230 1.00 14.48 89 VAL A N 1
ATOM 781 C CA . VAL A 1 110 ? 5.126 12.851 36.215 1.00 13.90 89 VAL A CA 1
ATOM 782 C C . VAL A 1 110 ? 4.991 12.316 37.632 1.00 14.35 89 VAL A C 1
ATOM 783 O O . VAL A 1 110 ? 3.910 11.887 38.034 1.00 16.69 89 VAL A O 1
ATOM 787 N N A SER A 1 111 ? 6.081 12.352 38.396 0.50 14.51 90 SER A N 1
ATOM 788 N N B SER A 1 111 ? 6.090 12.324 38.379 0.50 14.60 90 SER A N 1
ATOM 789 C CA A SER A 1 111 ? 6.064 11.898 39.786 0.50 15.07 90 SER A CA 1
ATOM 790 C CA B SER A 1 111 ? 6.062 11.907 39.771 0.50 15.45 90 SER A CA 1
ATOM 791 C C A SER A 1 111 ? 5.385 12.905 40.711 0.50 14.97 90 SER A C 1
ATOM 792 C C B SER A 1 111 ? 5.257 12.920 40.578 0.50 14.76 90 SER A C 1
ATOM 793 O O A SER A 1 111 ? 5.756 14.080 40.749 0.50 16.03 90 SER A O 1
ATOM 794 O O B SER A 1 111 ? 5.403 14.128 40.384 0.50 15.55 90 SER A O 1
ATOM 799 N N . VAL A 1 112 ? 4.402 12.438 41.471 1.00 14.27 91 VAL A N 1
ATOM 800 C CA . VAL A 1 112 ? 3.599 13.323 42.301 1.00 14.33 91 VAL A CA 1
ATOM 801 C C . VAL A 1 112 ? 3.728 12.984 43.775 1.00 15.93 91 VAL A C 1
ATOM 802 O O . VAL A 1 112 ? 3.663 11.811 44.168 1.00 17.94 91 VAL A O 1
ATOM 806 N N A HIS A 1 113 ? 3.872 14.017 44.595 0.49 15.31 92 HIS A N 1
ATOM 807 N N B HIS A 1 113 ? 3.956 14.012 44.583 0.51 15.64 92 HIS A N 1
ATOM 808 C CA A HIS A 1 113 ? 4.029 13.853 46.032 0.49 15.57 92 HIS A CA 1
ATOM 809 C CA B HIS A 1 113 ? 4.005 13.868 46.027 0.51 16.55 92 HIS A CA 1
ATOM 810 C C A HIS A 1 113 ? 2.861 14.483 46.797 0.49 15.68 92 HIS A C 1
ATOM 811 C C B HIS A 1 113 ? 2.719 14.402 46.632 0.51 15.60 92 HIS A C 1
ATOM 812 O O A HIS A 1 113 ? 2.585 15.677 46.667 0.49 15.15 92 HIS A O 1
ATOM 813 O O B HIS A 1 113 ? 2.220 15.459 46.235 0.51 14.35 92 HIS A O 1
ATOM 826 N N . GLY A 1 114 ? 2.175 13.667 47.593 1.00 16.11 93 GLY A N 1
ATOM 827 C CA . GLY A 1 114 ? 0.950 14.070 48.247 1.00 16.61 93 GLY A CA 1
ATOM 828 C C . GLY A 1 114 ? -0.147 13.080 47.910 1.00 16.25 93 GLY A C 1
ATOM 829 O O . GLY A 1 114 ? 0.125 12.074 47.249 1.00 17.62 93 GLY A O 1
ATOM 830 N N . PRO A 1 115 ? -1.393 13.382 48.305 1.00 16.49 94 PRO A N 1
ATOM 831 C CA . PRO A 1 115 ? -1.795 14.661 48.898 1.00 17.35 94 PRO A CA 1
ATOM 832 C C . PRO A 1 115 ? -1.187 14.945 50.265 1.00 17.36 94 PRO A C 1
ATOM 833 O O . PRO A 1 115 ? -1.023 14.047 51.095 1.00 19.36 94 PRO A O 1
ATOM 837 N N . VAL A 1 116 ? -0.855 16.212 50.479 1.00 17.00 95 VAL A N 1
ATOM 838 C CA . VAL A 1 116 ? -0.377 16.699 51.757 1.00 19.01 95 VAL A CA 1
ATOM 839 C C . VAL A 1 116 ? -1.444 17.614 52.334 1.00 19.38 95 VAL A C 1
ATOM 840 O O . VAL A 1 116 ? -1.851 18.585 51.693 1.00 19.79 95 VAL A O 1
ATOM 844 N N . ASN A 1 117 ? -1.908 17.314 53.541 1.00 21.53 96 ASN A N 1
ATOM 845 C CA . ASN A 1 117 ? -2.875 18.174 54.203 1.00 23.14 96 ASN A CA 1
ATOM 846 C C . ASN A 1 117 ? -2.188 19.406 54.778 1.00 23.82 96 ASN A C 1
ATOM 847 O O . ASN A 1 117 ? -1.150 19.299 55.427 1.00 26.11 96 ASN A O 1
ATOM 852 N N . GLN A 1 118 ? -2.760 20.573 54.501 1.00 22.98 97 GLN A N 1
ATOM 853 C CA . GLN A 1 118 ? -2.284 21.833 55.057 1.00 23.95 97 GLN A CA 1
ATOM 854 C C . GLN A 1 118 ? -3.327 22.291 56.057 1.00 25.01 97 GLN A C 1
ATOM 855 O O . GLN A 1 118 ? -4.189 23.111 55.740 1.00 23.63 97 GLN A O 1
ATOM 861 N N . GLU A 1 119 ? -3.268 21.724 57.259 1.00 28.11 98 GLU A N 1
ATOM 862 C CA . GLU A 1 119 ? -4.312 21.935 58.254 1.00 32.16 98 GLU A CA 1
ATOM 863 C C . GLU A 1 119 ? -4.507 23.415 58.558 1.00 27.19 98 GLU A C 1
ATOM 864 O O . GLU A 1 119 ? -5.639 23.903 58.610 1.00 26.62 98 GLU A O 1
ATOM 870 N N . TRP A 1 120 ? -3.403 24.134 58.729 1.00 24.95 99 TRP A N 1
ATOM 871 C CA . TRP A 1 120 ? -3.486 25.534 59.126 1.00 23.07 99 TRP A CA 1
ATOM 872 C C . TRP A 1 120 ? -4.274 26.387 58.137 1.00 23.72 99 TRP A C 1
ATOM 873 O O . TRP A 1 120 ? -4.876 27.379 58.524 1.00 24.80 99 TRP A O 1
ATOM 892 N N A GLN A 1 122 ? -6.562 24.851 55.938 0.39 25.21 101 GLN A N 1
ATOM 893 N N B GLN A 1 122 ? -6.568 24.858 55.947 0.61 23.67 101 GLN A N 1
ATOM 894 C CA A GLN A 1 122 ? -7.655 23.999 55.480 0.39 26.97 101 GLN A CA 1
ATOM 895 C CA B GLN A 1 122 ? -7.651 23.994 55.486 0.61 24.24 101 GLN A CA 1
ATOM 896 C C A GLN A 1 122 ? -7.523 23.696 53.992 0.39 23.85 101 GLN A C 1
ATOM 897 C C B GLN A 1 122 ? -7.518 23.709 53.993 0.61 22.76 101 GLN A C 1
ATOM 898 O O A GLN A 1 122 ? -8.470 23.869 53.227 0.39 23.76 101 GLN A O 1
ATOM 899 O O B GLN A 1 122 ? -8.458 23.910 53.227 0.61 22.93 101 GLN A O 1
ATOM 910 N N . ALA A 1 123 ? -6.341 23.244 53.590 1.00 20.82 102 ALA A N 1
ATOM 911 C CA . ALA A 1 123 ? -6.060 23.002 52.181 1.00 18.46 102 ALA A CA 1
ATOM 912 C C . ALA A 1 123 ? -5.423 21.639 51.987 1.00 17.86 102 ALA A C 1
ATOM 913 O O . ALA A 1 123 ? -4.941 21.021 52.940 1.00 19.97 102 ALA A O 1
ATOM 915 N N . VAL A 1 124 ? -5.418 21.182 50.737 1.00 16.01 103 VAL A N 1
ATOM 916 C CA . VAL A 1 124 ? -4.756 19.944 50.349 1.00 15.49 103 VAL A CA 1
ATOM 917 C C . VAL A 1 124 ? -3.864 20.251 49.150 1.00 13.70 103 VAL A C 1
ATOM 918 O O . VAL A 1 124 ? -4.293 20.941 48.227 1.00 15.25 103 VAL A O 1
ATOM 922 N N . SER A 1 125 ? -2.633 19.750 49.165 1.00 12.57 104 SER A N 1
ATOM 923 C CA . SER A 1 125 ? -1.689 20.046 48.090 1.00 12.34 104 SER A CA 1
ATOM 924 C C . SER A 1 125 ? -1.124 18.803 47.433 1.00 11.87 104 SER A C 1
ATOM 925 O O . SER A 1 125 ? -0.922 17.772 48.081 1.00 13.00 104 SER A O 1
ATOM 928 N N . LEU A 1 126 ? -0.862 18.903 46.136 1.00 11.28 105 LEU A N 1
ATOM 929 C CA . LEU A 1 126 ? -0.030 17.948 45.432 1.00 10.25 105 LEU A CA 1
ATOM 930 C C . LEU A 1 126 ? 1.194 18.673 44.924 1.00 9.21 105 LEU A C 1
ATOM 931 O O . LEU A 1 126 ? 1.092 19.820 44.490 1.00 10.14 105 LEU A O 1
ATOM 936 N N . TYR A 1 127 ? 2.336 17.998 44.930 1.00 10.53 106 TYR A N 1
ATOM 937 C CA . TYR A 1 127 ? 3.591 18.605 44.503 1.00 11.03 106 TYR A CA 1
ATOM 938 C C . TYR A 1 127 ? 4.228 17.813 43.380 1.00 10.49 106 TYR A C 1
ATOM 939 O O . TYR A 1 127 ? 4.247 16.581 43.415 1.00 12.58 106 TYR A O 1
ATOM 948 N N . PHE A 1 128 ? 4.757 18.508 42.384 1.00 10.04 107 PHE A N 1
ATOM 949 C CA . PHE A 1 128 ? 5.417 17.858 41.260 1.00 9.63 107 PHE A CA 1
ATOM 950 C C . PHE A 1 128 ? 6.330 18.857 40.581 1.00 9.43 107 PHE A C 1
ATOM 951 O O . PHE A 1 128 ? 6.250 20.066 40.841 1.00 11.01 107 PHE A O 1
ATOM 959 N N . ALA A 1 129 ? 7.203 18.353 39.719 1.00 11.20 108 ALA A N 1
ATOM 960 C CA . ALA A 1 129 ? 8.176 19.167 39.002 1.00 11.56 108 ALA A CA 1
ATOM 961 C C . ALA A 1 129 ? 7.768 19.417 37.557 1.00 11.34 108 ALA A C 1
ATOM 962 O O . ALA A 1 129 ? 7.129 18.573 36.927 1.00 12.64 108 ALA A O 1
ATOM 964 N N . ASP A 1 130 ? 8.135 20.584 37.025 1.00 10.87 109 ASP A N 1
ATOM 965 C CA . ASP A 1 130 ? 8.110 20.782 35.585 1.00 1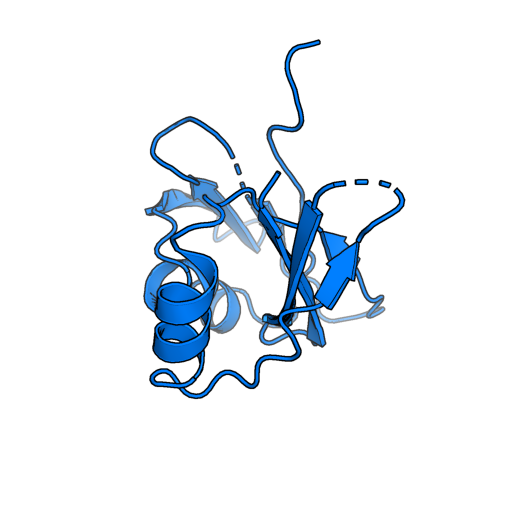0.28 109 ASP A CA 1
ATOM 966 C C . ASP A 1 130 ? 9.460 20.311 35.000 1.00 10.44 109 ASP A C 1
ATOM 967 O O . ASP A 1 130 ? 10.305 19.799 35.746 1.00 10.80 109 ASP A O 1
ATOM 972 N N . PRO A 1 131 ? 9.654 20.435 33.680 1.00 10.30 110 PRO A N 1
ATOM 973 C CA . PRO A 1 131 ? 10.898 19.902 33.098 1.00 10.88 110 PRO A CA 1
ATOM 974 C C . PRO A 1 131 ? 12.157 20.606 33.584 1.00 11.38 110 PRO A C 1
ATOM 975 O O . PRO A 1 131 ? 13.268 20.092 33.401 1.00 14.16 110 PRO A O 1
ATOM 979 N N . ASN A 1 132 ? 11.988 21.775 34.193 1.00 10.98 111 ASN A N 1
ATOM 980 C CA . ASN A 1 132 ? 13.098 22.567 34.699 1.00 10.17 111 ASN A CA 1
ATOM 981 C C . ASN A 1 132 ? 13.369 22.289 36.165 1.00 10.44 111 ASN A C 1
ATOM 982 O O . ASN A 1 132 ? 14.257 22.904 36.764 1.00 11.73 111 ASN A O 1
ATOM 987 N N . GLY A 1 133 ? 12.587 21.401 36.765 1.00 10.06 112 GLY A N 1
ATOM 988 C CA . GLY A 1 133 ? 12.718 21.141 38.181 1.00 11.25 112 GLY A CA 1
ATOM 989 C C . GLY A 1 133 ? 12.095 22.212 39.054 1.00 10.54 112 GLY A C 1
ATOM 990 O O . GLY A 1 133 ? 12.348 22.256 40.255 1.00 11.26 112 GLY A O 1
ATOM 991 N N . HIS A 1 134 ? 11.275 23.079 38.471 1.00 8.92 113 HIS A N 1
ATOM 992 C CA . HIS A 1 134 ? 10.550 24.004 39.327 1.00 8.69 113 HIS A CA 1
ATOM 993 C C . HIS A 1 134 ? 9.588 23.237 40.210 1.00 8.58 113 HIS A C 1
ATOM 994 O O . HIS A 1 134 ? 9.115 22.145 39.847 1.00 9.94 113 HIS A O 1
ATOM 1001 N N . ALA A 1 135 ? 9.324 23.793 41.383 1.00 9.80 114 ALA A N 1
ATOM 1002 C CA . ALA A 1 135 ? 8.455 23.157 42.356 1.00 9.23 114 ALA A CA 1
ATOM 1003 C C . ALA A 1 135 ? 7.023 23.604 42.117 1.00 8.19 114 ALA A C 1
ATOM 1004 O O . ALA A 1 135 ? 6.599 24.654 42.613 1.00 9.81 114 ALA A O 1
ATOM 1006 N N . LEU A 1 136 ? 6.286 22.823 41.335 1.00 8.28 115 LEU A N 1
ATOM 1007 C CA . LEU A 1 136 ? 4.890 23.126 41.051 1.00 7.76 115 LEU A CA 1
ATOM 1008 C C . LEU A 1 136 ? 3.980 22.451 42.063 1.00 7.85 115 LEU A C 1
ATOM 1009 O O . LEU A 1 136 ? 4.380 21.520 42.772 1.00 10.08 115 LEU A O 1
ATOM 1014 N N . GLU A 1 137 ? 2.752 22.932 42.132 1.00 8.09 116 GLU A N 1
ATOM 1015 C CA . GLU A 1 137 ? 1.809 22.474 43.132 1.00 8.11 116 GLU A CA 1
ATOM 1016 C C . GLU A 1 137 ? 0.394 22.655 42.601 1.00 8.43 116 GLU A C 1
ATOM 1017 O O . GLU A 1 137 ? 0.120 23.599 41.849 1.00 8.98 116 GLU A O 1
ATOM 1023 N N . PHE A 1 138 ? -0.489 21.722 42.953 1.00 8.23 117 PHE A N 1
ATOM 1024 C CA . PHE A 1 138 ? -1.925 21.944 42.867 1.00 8.31 117 PHE A CA 1
ATOM 1025 C C . PHE A 1 138 ? -2.417 22.136 44.295 1.00 8.73 117 PHE A C 1
ATOM 1026 O O . PHE A 1 138 ? -2.106 21.319 45.168 1.00 10.38 117 PHE A O 1
ATOM 1034 N N . THR A 1 139 ? -3.174 23.198 44.535 1.00 9.51 118 THR A N 1
ATOM 1035 C CA . THR A 1 139 ? -3.696 23.504 45.866 1.00 10.19 118 THR A CA 1
ATOM 1036 C C . THR A 1 139 ? -5.210 23.524 45.821 1.00 9.65 118 THR A C 1
ATOM 1037 O O . THR A 1 139 ? -5.807 24.212 44.992 1.00 11.36 118 THR A O 1
ATOM 1041 N N . ALA A 1 140 ? -5.833 22.764 46.725 1.00 10.53 119 ALA A N 1
ATOM 1042 C CA . ALA A 1 140 ? -7.287 22.747 46.853 1.00 13.08 119 ALA A CA 1
ATOM 1043 C C . ALA A 1 140 ? -7.698 23.336 48.205 1.00 16.32 119 ALA A C 1
ATOM 1044 O O . ALA A 1 140 ? -7.138 22.969 49.235 1.00 17.11 119 ALA A O 1
ATOM 1046 N N . LEU A 1 141 ? -8.675 24.238 48.183 1.00 19.95 120 LEU A N 1
ATOM 1047 C CA . LEU A 1 141 ? -9.075 24.986 49.374 1.00 24.86 120 LEU A CA 1
ATOM 1048 C C . LEU A 1 141 ? -10.555 24.813 49.659 1.00 30.08 120 LEU A C 1
ATOM 1049 O O . LEU A 1 141 ? -11.087 25.518 50.518 1.00 31.18 120 LEU A O 1
#

Organism: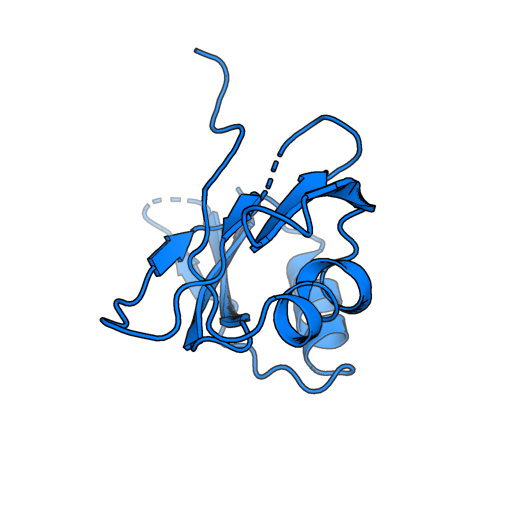 NCBI:txid77133